Protein AF-A0A2E9TSE5-F1 (afdb_monomer_lite)

Sequence (180 aa):
MLDAFRNTGGSKVDACLMEAKARVQLGDKSSAMAAFRQALAEDQTCVDACYGLLNTDARSVDGADAAFLENTWHSLGALRDKVLAGFALAHWHEVRANFNEQLHWLDLTNEARRALRPFDRGTLNGWHDLTRRFCTFEWYSRLVLPDALPESVAPILICGMPRSGTTLIEQTLAACESVT

Structure (mmCIF, N/CA/C/O backbone):
data_AF-A0A2E9TSE5-F1
#
_entry.id   AF-A0A2E9TSE5-F1
#
loop_
_atom_site.group_PDB
_atom_site.id
_atom_site.type_symbol
_atom_site.label_atom_id
_atom_site.label_alt_id
_atom_site.label_comp_id
_atom_site.label_asym_id
_atom_site.label_entity_id
_atom_site.label_seq_id
_atom_site.pdbx_PDB_ins_code
_atom_site.Cartn_x
_atom_site.Cartn_y
_atom_site.Cartn_z
_atom_site.occupancy
_atom_site.B_iso_or_equiv
_atom_site.auth_seq_id
_atom_site.auth_comp_id
_atom_site.auth_asym_id
_atom_site.auth_atom_id
_atom_site.pdbx_PDB_model_num
ATOM 1 N N . MET A 1 1 ? 12.494 5.256 24.190 1.00 57.75 1 MET A N 1
ATOM 2 C CA . MET A 1 1 ? 12.736 5.739 22.809 1.00 57.75 1 MET A CA 1
ATOM 3 C C . MET A 1 1 ? 11.682 6.767 22.400 1.00 57.75 1 MET A C 1
ATOM 5 O O . MET A 1 1 ? 12.074 7.869 22.049 1.00 57.75 1 MET A O 1
ATOM 9 N N . LEU A 1 2 ? 10.380 6.475 22.558 1.00 56.12 2 LEU A N 1
ATOM 10 C CA . LEU A 1 2 ? 9.290 7.452 22.372 1.00 56.12 2 LEU A CA 1
ATOM 11 C C . LEU A 1 2 ? 9.498 8.761 23.156 1.00 56.12 2 LEU A C 1
ATOM 13 O O . LEU A 1 2 ? 9.386 9.836 22.579 1.00 56.12 2 LEU A O 1
ATOM 17 N N . ASP A 1 3 ? 9.881 8.691 24.435 1.00 59.91 3 ASP A N 1
ATOM 18 C CA . ASP A 1 3 ? 10.109 9.902 25.245 1.00 59.91 3 ASP A CA 1
ATOM 19 C C . ASP A 1 3 ? 11.305 10.739 24.774 1.00 59.91 3 ASP A C 1
ATOM 21 O O . ASP A 1 3 ? 11.273 11.963 24.848 1.00 59.91 3 ASP A O 1
ATOM 25 N N . ALA A 1 4 ? 12.332 10.103 24.202 1.00 64.50 4 ALA A N 1
ATOM 26 C CA . ALA A 1 4 ? 13.471 10.812 23.623 1.00 64.50 4 ALA A CA 1
ATOM 27 C C . ALA A 1 4 ? 13.093 11.533 22.315 1.00 64.50 4 ALA A C 1
ATOM 29 O O . ALA A 1 4 ? 13.533 12.655 22.097 1.00 64.50 4 ALA A O 1
ATOM 30 N N . PHE A 1 5 ? 12.237 10.926 21.484 1.00 66.19 5 PHE A N 1
ATOM 31 C CA . PHE A 1 5 ? 11.728 11.530 20.244 1.00 66.19 5 PHE A CA 1
ATOM 32 C C . PHE A 1 5 ? 10.754 12.694 20.511 1.00 66.19 5 PHE A C 1
ATOM 34 O O . PHE A 1 5 ? 10.754 13.702 19.803 1.00 66.19 5 PHE A O 1
ATOM 41 N N . ARG A 1 6 ? 9.961 12.597 21.587 1.00 57.78 6 ARG A N 1
ATOM 42 C CA . ARG A 1 6 ? 9.100 13.690 22.076 1.00 57.78 6 ARG A CA 1
ATOM 43 C C . ARG A 1 6 ? 9.920 14.913 22.481 1.00 57.78 6 ARG A C 1
ATOM 45 O O . ARG A 1 6 ? 9.588 16.033 22.104 1.00 57.78 6 ARG A O 1
ATOM 52 N N . ASN A 1 7 ? 11.032 14.693 23.181 1.00 60.34 7 ASN A N 1
ATOM 53 C CA . ASN A 1 7 ? 11.910 15.767 23.647 1.00 60.34 7 ASN A CA 1
ATOM 54 C C . ASN A 1 7 ? 12.649 16.500 22.510 1.00 60.34 7 ASN A C 1
ATOM 56 O O . ASN A 1 7 ? 13.182 17.581 22.741 1.00 60.34 7 ASN A O 1
ATOM 60 N N . THR A 1 8 ? 12.654 15.956 21.287 1.00 71.62 8 THR A N 1
ATOM 61 C CA . THR A 1 8 ? 13.208 16.613 20.090 1.00 71.62 8 THR A CA 1
ATOM 62 C C . THR A 1 8 ? 12.164 17.363 19.250 1.00 71.62 8 THR A C 1
ATOM 64 O O . THR A 1 8 ? 12.500 17.853 18.177 1.00 71.62 8 THR A O 1
ATOM 67 N N . GLY A 1 9 ? 10.907 17.466 19.707 1.00 66.25 9 GLY A N 1
ATOM 68 C CA . GLY A 1 9 ? 9.836 18.188 19.001 1.00 66.25 9 GLY A CA 1
ATOM 69 C C . GLY A 1 9 ? 9.097 17.375 17.931 1.00 66.25 9 GLY A C 1
ATOM 70 O O . GLY A 1 9 ? 8.372 17.951 17.125 1.00 66.25 9 GLY A O 1
ATOM 71 N N . GLY A 1 10 ? 9.267 16.049 17.904 1.00 74.00 10 GLY A N 1
ATOM 72 C CA . GLY A 1 10 ? 8.518 15.176 17.000 1.00 74.00 10 GLY A CA 1
ATOM 73 C C . GLY A 1 10 ? 7.060 14.998 17.439 1.00 74.00 10 GLY A C 1
ATOM 74 O O . GLY A 1 10 ? 6.778 14.894 18.636 1.00 74.00 10 GLY A O 1
ATOM 75 N N . SER A 1 11 ? 6.130 14.932 16.479 1.00 87.44 11 SER A N 1
ATOM 76 C CA . SER A 1 11 ? 4.714 14.662 16.762 1.00 87.44 11 SER A CA 1
ATOM 77 C C . SER A 1 11 ? 4.537 13.286 17.410 1.00 87.44 11 SER A C 1
ATOM 79 O O . SER A 1 11 ? 5.189 12.308 17.033 1.00 87.44 11 SER A O 1
ATOM 81 N N . LYS A 1 12 ? 3.616 13.191 18.376 1.00 86.62 12 LYS A N 1
ATOM 82 C CA . LYS A 1 12 ? 3.285 11.922 19.038 1.00 86.62 12 LYS A CA 1
ATOM 83 C C . LYS A 1 12 ? 2.687 10.912 18.053 1.00 86.62 12 LYS A C 1
ATOM 85 O O . LYS A 1 12 ? 3.009 9.732 18.145 1.00 86.62 12 LYS A O 1
ATOM 90 N N . VAL A 1 13 ? 1.914 11.391 17.075 1.00 92.88 13 VAL A N 1
ATOM 91 C CA . VAL A 1 13 ? 1.374 10.579 15.973 1.00 92.88 13 VAL A CA 1
ATOM 92 C C . VAL A 1 13 ? 2.513 9.994 15.138 1.00 92.88 13 VAL A C 1
ATOM 94 O O . VAL A 1 13 ? 2.569 8.782 14.946 1.00 92.88 13 VAL A O 1
ATOM 97 N N . ASP A 1 14 ? 3.471 10.824 14.712 1.00 91.75 14 ASP A N 1
ATOM 98 C CA . ASP A 1 14 ? 4.603 10.381 13.885 1.00 91.75 14 ASP A CA 1
ATOM 99 C C . ASP A 1 14 ? 5.456 9.331 14.598 1.00 91.75 14 ASP A C 1
ATOM 101 O O . ASP A 1 14 ? 5.863 8.339 13.992 1.00 91.75 14 ASP A O 1
ATOM 105 N N . ALA A 1 15 ? 5.683 9.513 15.900 1.00 90.81 15 ALA A N 1
ATOM 106 C CA . ALA A 1 15 ? 6.419 8.559 16.718 1.00 90.81 15 ALA A CA 1
ATOM 107 C C . ALA A 1 15 ? 5.721 7.186 16.751 1.00 90.81 15 ALA A C 1
ATOM 109 O O . ALA A 1 15 ? 6.361 6.159 16.511 1.00 90.81 15 ALA A O 1
ATOM 110 N N . CYS A 1 16 ? 4.402 7.173 16.980 1.00 94.25 16 CYS A N 1
ATOM 111 C CA . CYS A 1 16 ? 3.591 5.956 16.955 1.00 94.25 16 CYS A CA 1
ATOM 112 C C . CYS A 1 16 ? 3.590 5.298 15.566 1.00 94.25 16 CYS A C 1
ATOM 114 O O . CYS A 1 16 ? 3.727 4.080 15.465 1.00 94.25 16 CYS A O 1
ATOM 116 N N . LEU A 1 17 ? 3.502 6.081 14.485 1.00 95.38 17 LEU A N 1
ATOM 117 C CA . LEU A 1 17 ? 3.553 5.563 13.116 1.00 95.38 17 LEU A CA 1
ATOM 118 C C . LEU A 1 17 ? 4.910 4.938 12.776 1.00 95.38 17 LEU A C 1
ATOM 120 O O . LEU A 1 17 ? 4.953 3.889 12.131 1.00 95.38 17 LEU A O 1
ATOM 124 N N . MET A 1 18 ? 6.017 5.566 13.181 1.00 93.88 18 MET A N 1
ATOM 125 C CA . MET A 1 18 ? 7.359 5.019 12.969 1.00 93.88 18 MET A CA 1
ATOM 126 C C . MET A 1 18 ? 7.551 3.711 13.733 1.00 93.88 18 MET A C 1
ATOM 128 O O . MET A 1 18 ? 8.037 2.737 13.156 1.00 93.88 18 MET A O 1
ATOM 132 N N . GLU A 1 19 ? 7.127 3.663 14.999 1.00 94.31 19 GLU A N 1
ATOM 133 C CA . GLU A 1 19 ? 7.168 2.436 15.792 1.00 94.31 19 GLU A CA 1
ATOM 134 C C . GLU A 1 19 ? 6.325 1.331 15.152 1.00 94.31 19 GLU A C 1
ATOM 136 O O . GLU A 1 19 ? 6.824 0.226 14.940 1.00 94.31 19 GLU A O 1
ATOM 141 N N . ALA A 1 20 ? 5.081 1.634 14.774 1.00 96.25 20 ALA A N 1
ATOM 142 C CA . ALA A 1 20 ? 4.191 0.670 14.144 1.00 96.25 20 ALA A CA 1
ATOM 143 C C . ALA A 1 20 ? 4.804 0.093 12.860 1.00 96.25 20 ALA A C 1
ATOM 145 O O . ALA A 1 20 ? 4.886 -1.125 12.697 1.00 96.25 20 ALA A O 1
ATOM 146 N N . LYS A 1 21 ? 5.325 0.958 11.978 1.00 95.75 21 LYS A N 1
ATOM 147 C CA . LYS A 1 21 ? 5.996 0.552 10.733 1.00 95.75 21 LYS A CA 1
ATOM 148 C C . LYS A 1 21 ? 7.227 -0.317 11.013 1.00 95.75 21 LYS A C 1
ATOM 150 O O . LYS A 1 21 ? 7.414 -1.321 10.330 1.00 95.75 21 LYS A O 1
ATOM 155 N N . ALA A 1 22 ? 8.030 0.007 12.027 1.00 95.19 22 ALA A N 1
ATOM 156 C CA . ALA A 1 22 ? 9.173 -0.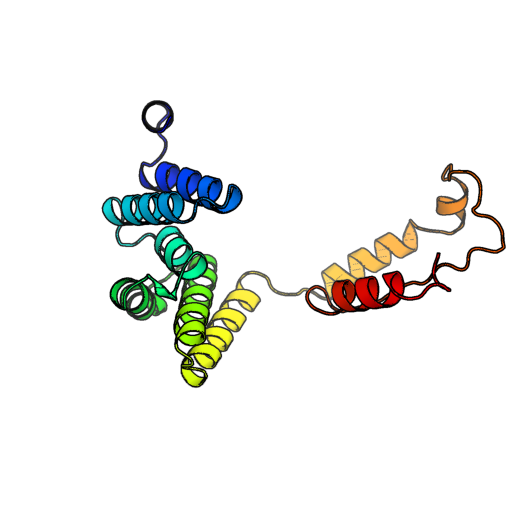817 12.423 1.00 95.19 22 ALA A CA 1
ATOM 157 C C . ALA A 1 22 ? 8.740 -2.203 12.935 1.00 95.19 22 ALA A C 1
ATOM 159 O O . ALA A 1 22 ? 9.332 -3.213 12.558 1.00 95.19 22 ALA A O 1
ATOM 160 N N . ARG A 1 23 ? 7.671 -2.277 13.738 1.00 95.94 23 ARG A N 1
ATOM 161 C CA . ARG A 1 23 ? 7.116 -3.545 14.241 1.00 95.94 23 ARG A CA 1
ATOM 162 C C . ARG A 1 23 ? 6.578 -4.436 13.123 1.00 95.94 23 ARG A C 1
ATOM 164 O O . ARG A 1 23 ? 6.832 -5.638 13.156 1.00 95.94 23 ARG A O 1
ATOM 171 N N . VAL A 1 24 ? 5.934 -3.856 12.104 1.00 95.75 24 VAL A N 1
ATOM 172 C CA . VAL A 1 24 ? 5.523 -4.592 10.893 1.00 95.75 24 VAL A CA 1
ATOM 173 C C . VAL A 1 24 ? 6.730 -5.239 10.212 1.00 95.75 24 VAL A C 1
ATOM 175 O O . VAL A 1 24 ? 6.673 -6.420 9.883 1.00 95.75 24 VAL A O 1
ATOM 178 N N . GLN A 1 25 ? 7.836 -4.505 10.048 1.00 94.88 25 GLN A N 1
ATOM 179 C CA . GLN A 1 25 ? 9.053 -5.043 9.421 1.00 94.88 25 GLN A CA 1
ATOM 180 C C . GLN A 1 25 ? 9.699 -6.170 10.236 1.00 94.88 25 GLN A C 1
ATOM 182 O O . GLN A 1 25 ? 10.301 -7.075 9.668 1.00 94.88 25 GLN A O 1
ATOM 187 N N . LEU A 1 26 ? 9.546 -6.144 11.561 1.00 95.44 26 LEU A N 1
ATOM 188 C CA . LEU A 1 26 ? 10.016 -7.202 12.459 1.00 95.44 26 LEU A CA 1
ATOM 189 C C . LEU A 1 26 ? 9.061 -8.409 12.536 1.00 95.44 26 LEU A C 1
ATOM 191 O O . LEU A 1 26 ? 9.371 -9.380 13.220 1.00 95.44 26 LEU A O 1
ATOM 195 N N . GLY A 1 27 ? 7.900 -8.359 11.874 1.00 94.06 27 GLY A N 1
ATOM 196 C CA . GLY A 1 27 ? 6.876 -9.407 11.934 1.00 94.06 27 GLY A CA 1
ATOM 197 C C . GLY A 1 27 ? 6.036 -9.415 13.220 1.00 94.06 27 GLY A C 1
ATOM 198 O O . GLY A 1 27 ? 5.175 -10.279 13.383 1.00 94.06 27 GLY A O 1
ATOM 199 N N .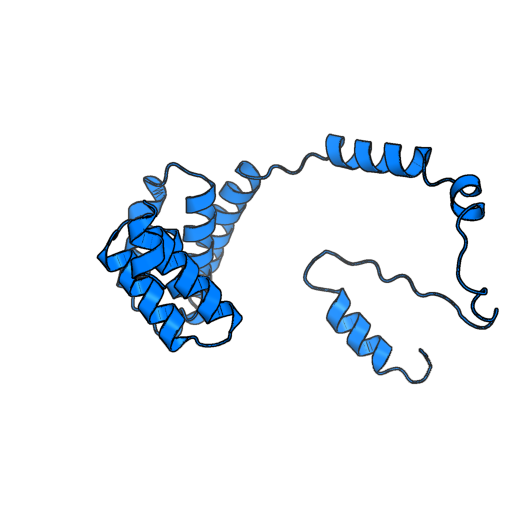 ASP A 1 28 ? 6.230 -8.446 14.118 1.00 95.06 28 ASP A N 1
ATOM 200 C CA . ASP A 1 28 ? 5.483 -8.306 15.374 1.00 95.06 28 ASP A CA 1
ATOM 201 C C . ASP A 1 28 ? 4.163 -7.559 15.132 1.00 95.06 28 ASP A C 1
ATOM 203 O O . ASP A 1 28 ? 4.018 -6.360 15.396 1.00 95.06 28 ASP A O 1
ATOM 207 N N . LYS A 1 29 ? 3.186 -8.290 14.583 1.00 94.88 29 LYS A N 1
ATOM 208 C CA . LYS A 1 29 ? 1.871 -7.741 14.222 1.00 94.88 29 LYS A CA 1
ATOM 209 C C . LYS A 1 29 ? 1.127 -7.163 15.423 1.00 94.88 29 LYS A C 1
ATOM 211 O O . LYS A 1 29 ? 0.555 -6.085 15.313 1.00 94.88 29 LYS A O 1
ATOM 216 N N . SER A 1 30 ? 1.147 -7.842 16.569 1.00 95.31 30 SER A N 1
ATOM 217 C CA . SER A 1 30 ? 0.457 -7.395 17.785 1.00 95.31 30 SER A CA 1
ATOM 218 C C . SER A 1 30 ? 0.911 -6.007 18.231 1.00 95.31 30 SER A C 1
ATOM 220 O O . SER A 1 30 ? 0.078 -5.122 18.438 1.00 95.31 30 SER A O 1
ATOM 222 N N . SER A 1 31 ? 2.226 -5.791 18.325 1.00 94.50 31 SER A N 1
ATOM 223 C CA . SER A 1 31 ? 2.767 -4.495 18.738 1.00 94.50 31 SER A CA 1
ATOM 224 C C . SER A 1 31 ? 2.554 -3.426 17.667 1.00 94.50 31 SER A C 1
ATOM 226 O O . SER A 1 31 ? 2.290 -2.273 18.004 1.00 94.50 31 SER A O 1
ATOM 228 N N . ALA A 1 32 ? 2.613 -3.795 16.382 1.00 96.44 32 ALA A N 1
ATOM 229 C CA . ALA A 1 32 ? 2.298 -2.876 15.290 1.00 96.44 32 ALA A CA 1
ATOM 230 C C . ALA A 1 32 ? 0.857 -2.354 15.382 1.00 96.44 32 ALA A C 1
ATOM 232 O O . ALA A 1 32 ? 0.633 -1.144 15.344 1.00 96.44 32 ALA A O 1
ATOM 233 N N . MET A 1 33 ? -0.111 -3.256 15.566 1.00 95.50 33 MET A N 1
ATOM 234 C CA . MET A 1 33 ? -1.526 -2.906 15.716 1.00 95.50 33 MET A CA 1
ATOM 235 C C . MET A 1 33 ? -1.754 -1.992 16.924 1.00 95.50 33 MET A C 1
ATOM 237 O O . MET A 1 33 ? -2.461 -0.990 16.812 1.00 95.50 33 MET A O 1
ATOM 241 N N . ALA A 1 34 ? -1.114 -2.284 18.062 1.00 95.69 34 ALA A N 1
ATOM 242 C CA . ALA A 1 34 ? -1.197 -1.440 19.253 1.00 95.69 34 ALA A CA 1
ATOM 243 C C . ALA A 1 34 ? -0.651 -0.022 19.002 1.00 95.69 34 ALA A C 1
ATOM 245 O O . ALA A 1 34 ? -1.286 0.958 19.388 1.00 95.69 34 ALA A O 1
ATOM 246 N N . ALA A 1 35 ? 0.485 0.102 18.312 1.00 95.69 35 ALA A N 1
ATOM 247 C CA . ALA A 1 35 ? 1.078 1.396 17.983 1.00 95.69 35 ALA A CA 1
ATOM 248 C C . ALA A 1 35 ? 0.227 2.199 16.977 1.00 95.69 35 ALA A C 1
ATOM 250 O O . ALA A 1 35 ? 0.060 3.407 17.148 1.00 95.69 35 ALA A O 1
ATOM 251 N N . PHE A 1 36 ? -0.394 1.553 15.982 1.00 96.25 36 PHE A N 1
ATOM 252 C CA . PHE A 1 36 ? -1.352 2.233 15.098 1.00 96.25 36 PHE A CA 1
ATOM 253 C C . PHE A 1 36 ? -2.601 2.714 15.848 1.00 96.25 36 PHE A C 1
ATOM 255 O O . PHE A 1 36 ? -3.049 3.838 15.634 1.00 96.25 36 PHE A O 1
ATOM 262 N N . ARG A 1 37 ? -3.138 1.911 16.778 1.00 95.25 37 ARG A N 1
ATOM 263 C CA . ARG A 1 37 ? -4.250 2.340 17.645 1.00 95.25 37 ARG A CA 1
ATOM 264 C C . ARG A 1 37 ? -3.866 3.530 18.522 1.00 95.25 37 ARG A C 1
ATOM 266 O O . ARG A 1 37 ? -4.685 4.422 18.706 1.00 95.25 37 ARG A O 1
ATOM 273 N N . GLN A 1 38 ? -2.631 3.578 19.024 1.00 95.12 38 GLN A N 1
ATOM 274 C CA . GLN A 1 38 ? -2.131 4.749 19.750 1.00 95.12 38 GLN A CA 1
ATOM 275 C C . GLN A 1 38 ? -2.065 5.988 18.856 1.00 95.12 38 GLN A C 1
ATOM 277 O O . GLN A 1 38 ? -2.485 7.051 19.293 1.00 95.12 38 GLN A O 1
ATOM 282 N N . ALA A 1 39 ? -1.616 5.861 17.603 1.00 95.25 39 ALA A N 1
ATOM 283 C CA . ALA A 1 39 ? -1.634 6.983 16.663 1.00 95.25 39 ALA A CA 1
ATOM 284 C C . ALA A 1 39 ? -3.061 7.533 16.460 1.00 95.25 39 ALA A C 1
ATOM 286 O O . ALA A 1 39 ? -3.247 8.745 16.512 1.00 95.25 39 ALA A O 1
ATOM 287 N N . LEU A 1 40 ? -4.068 6.659 16.333 1.00 93.19 40 LEU A N 1
ATOM 288 C CA . LEU A 1 40 ? -5.477 7.067 16.220 1.00 93.19 40 LEU A CA 1
ATOM 289 C C . LEU A 1 40 ? -6.068 7.648 17.510 1.00 93.19 40 LEU A C 1
ATOM 291 O O . LEU A 1 40 ? -6.995 8.451 17.451 1.00 93.19 40 LEU A O 1
ATOM 295 N N . ALA A 1 41 ? -5.549 7.260 18.676 1.00 93.81 41 ALA A N 1
ATOM 296 C CA . ALA A 1 41 ? -5.943 7.868 19.944 1.00 93.81 41 ALA A CA 1
ATOM 297 C C . ALA A 1 41 ? -5.453 9.322 20.061 1.00 93.81 41 ALA A C 1
ATOM 299 O O . ALA A 1 41 ? -6.116 10.135 20.701 1.00 93.81 41 ALA A O 1
ATOM 300 N N . GLU A 1 42 ? -4.317 9.649 19.438 1.00 94.12 42 GLU A N 1
ATOM 301 C CA . GLU A 1 42 ? -3.791 11.017 19.382 1.00 94.12 42 GLU A CA 1
ATOM 302 C C . GLU A 1 42 ? -4.423 11.849 18.266 1.00 94.12 42 GLU A C 1
ATOM 304 O O . GLU A 1 42 ? -4.694 13.032 18.460 1.00 94.12 42 GLU A O 1
ATOM 309 N N . ASP A 1 43 ? -4.655 11.236 17.107 1.00 92.62 43 ASP A N 1
ATOM 310 C CA . ASP A 1 43 ? -5.305 11.858 15.961 1.00 92.62 43 ASP A CA 1
ATOM 311 C C . ASP A 1 43 ? -6.222 10.851 15.265 1.00 92.62 43 ASP A C 1
ATOM 313 O O . ASP A 1 43 ? -5.790 10.015 14.467 1.00 92.62 43 ASP A O 1
ATOM 317 N N . GLN A 1 44 ? -7.519 10.976 15.540 1.00 90.19 44 GLN A N 1
ATOM 318 C CA . GLN A 1 44 ? -8.558 10.129 14.952 1.00 90.19 44 GLN A CA 1
ATOM 319 C C . GLN A 1 44 ? -8.680 10.301 13.435 1.00 90.19 44 GLN A C 1
ATOM 321 O O . GLN A 1 44 ? -9.312 9.477 12.783 1.00 90.19 44 GLN A O 1
ATOM 326 N N . THR A 1 45 ? -8.088 11.356 12.867 1.00 90.38 45 THR A N 1
ATOM 327 C CA . THR A 1 45 ? -8.109 11.624 11.427 1.00 90.38 45 THR A CA 1
ATOM 328 C C . THR A 1 45 ? -6.892 11.072 10.681 1.00 90.38 45 THR A C 1
ATOM 330 O O . THR A 1 45 ? -6.781 11.231 9.463 1.00 90.38 45 THR A O 1
ATOM 333 N N . CYS A 1 46 ? -5.984 10.384 11.382 1.00 93.06 46 CYS A N 1
ATOM 334 C CA . CYS A 1 46 ? -4.730 9.898 10.819 1.00 93.06 46 CYS A CA 1
ATOM 335 C C . CYS A 1 46 ? -4.933 8.741 9.819 1.00 93.06 46 CYS A C 1
ATOM 337 O O . CYS A 1 46 ? -4.975 7.560 10.180 1.00 93.06 46 CYS A O 1
ATOM 339 N N . VAL A 1 47 ? -4.966 9.073 8.525 1.00 94.81 47 VAL A N 1
ATOM 340 C CA . VAL A 1 47 ? -5.134 8.102 7.427 1.00 94.81 47 VAL A CA 1
ATOM 341 C C . VAL A 1 47 ? -4.020 7.050 7.398 1.00 94.81 47 VAL A C 1
ATOM 343 O O . VAL A 1 47 ? -4.299 5.875 7.168 1.00 94.81 47 VAL A O 1
ATOM 346 N N . ASP A 1 48 ? -2.766 7.432 7.671 1.00 95.38 48 ASP A N 1
ATOM 347 C CA . ASP A 1 48 ? -1.632 6.498 7.746 1.00 95.38 48 ASP A CA 1
ATOM 348 C C . ASP A 1 48 ? -1.854 5.401 8.802 1.00 95.38 48 ASP A C 1
ATOM 350 O O . ASP A 1 48 ? -1.465 4.251 8.581 1.00 95.38 48 ASP A O 1
ATOM 354 N N . ALA A 1 49 ? -2.478 5.740 9.935 1.00 95.56 49 ALA A N 1
ATOM 355 C CA . ALA A 1 49 ? -2.738 4.792 11.010 1.00 95.56 4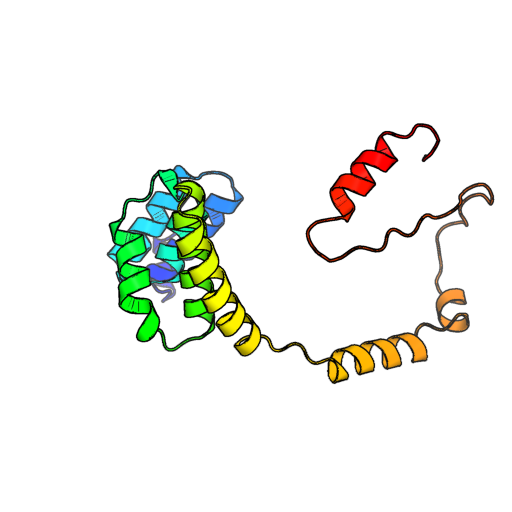9 ALA A CA 1
ATOM 356 C C . ALA A 1 49 ? -3.891 3.840 10.662 1.00 95.56 49 ALA A C 1
ATOM 358 O O . ALA A 1 49 ? -3.730 2.627 10.809 1.00 95.56 49 ALA A O 1
ATOM 359 N N . CYS A 1 50 ? -5.004 4.354 10.122 1.00 94.75 50 CYS A N 1
ATOM 360 C CA . CYS A 1 50 ? -6.101 3.517 9.616 1.00 94.75 50 CYS A CA 1
ATOM 361 C C . CYS A 1 50 ? -5.627 2.574 8.501 1.00 94.75 50 CYS A C 1
ATOM 363 O O . CYS A 1 50 ? -5.909 1.375 8.539 1.00 94.75 50 CYS A O 1
ATOM 365 N N . TYR A 1 51 ? -4.849 3.090 7.541 1.00 95.44 51 TYR A N 1
ATOM 366 C CA . TYR A 1 51 ? -4.215 2.275 6.504 1.00 95.44 51 TYR A CA 1
ATOM 367 C C . TYR A 1 51 ? -3.338 1.182 7.119 1.00 95.44 51 TYR A C 1
ATOM 369 O O . TYR A 1 51 ? -3.429 0.022 6.724 1.00 95.44 51 TYR A O 1
ATOM 377 N N . GLY A 1 52 ? -2.508 1.537 8.104 1.00 95.19 52 GLY A N 1
ATOM 378 C CA . GLY A 1 52 ? -1.634 0.604 8.804 1.00 95.19 52 GLY A CA 1
ATOM 379 C C . GLY A 1 52 ? -2.385 -0.553 9.462 1.00 95.19 52 GLY A C 1
ATOM 380 O O . GLY A 1 52 ? -1.982 -1.702 9.285 1.00 95.19 52 GLY A O 1
ATOM 381 N N . LEU A 1 53 ? -3.492 -0.271 10.157 1.00 95.12 53 LEU A N 1
ATOM 382 C CA . LEU A 1 53 ? -4.345 -1.295 10.775 1.00 95.12 53 LEU A CA 1
ATOM 383 C C . LEU A 1 53 ? -4.909 -2.261 9.734 1.00 95.12 53 LEU A C 1
ATOM 385 O O . LEU A 1 53 ? -4.706 -3.473 9.826 1.00 95.12 53 LEU A O 1
ATOM 389 N N . LEU A 1 54 ? -5.581 -1.712 8.722 1.00 93.62 54 LEU A N 1
ATOM 390 C CA . LEU A 1 54 ? -6.261 -2.497 7.699 1.00 93.62 54 LEU A CA 1
ATOM 391 C C . LEU A 1 54 ? -5.266 -3.309 6.866 1.00 93.62 54 LEU A C 1
ATOM 393 O O . LEU A 1 54 ? -5.479 -4.492 6.639 1.00 93.62 54 LEU A O 1
ATOM 397 N N . ASN A 1 55 ? -4.134 -2.726 6.476 1.00 92.69 55 ASN A N 1
ATOM 398 C CA . ASN A 1 55 ? -3.129 -3.418 5.670 1.00 92.69 55 ASN A CA 1
ATOM 399 C C . ASN A 1 55 ? -2.303 -4.448 6.469 1.00 92.69 55 ASN A C 1
ATOM 401 O O . ASN A 1 55 ? -1.680 -5.325 5.875 1.00 92.69 55 ASN A O 1
ATOM 405 N N . THR A 1 56 ? -2.252 -4.343 7.801 1.00 94.00 56 THR A N 1
ATOM 406 C CA . THR A 1 56 ? -1.528 -5.311 8.647 1.00 94.00 56 THR A CA 1
ATOM 407 C C . THR A 1 56 ? -2.397 -6.520 8.979 1.00 94.00 56 THR A C 1
ATOM 409 O O . THR A 1 56 ? -1.916 -7.658 8.921 1.00 94.00 56 THR A O 1
ATOM 412 N N . ASP A 1 57 ? -3.663 -6.281 9.336 1.00 92.50 57 ASP A N 1
ATOM 413 C CA . ASP A 1 57 ? -4.608 -7.336 9.691 1.00 92.50 57 ASP A CA 1
ATOM 414 C C . ASP A 1 57 ? -6.077 -6.897 9.538 1.00 92.50 57 ASP A C 1
ATOM 416 O O . ASP A 1 57 ? -6.817 -6.745 10.510 1.00 92.50 57 ASP A O 1
ATOM 420 N N . ALA A 1 58 ? -6.543 -6.740 8.296 1.00 90.50 58 ALA A N 1
ATOM 421 C CA . ALA A 1 58 ? -7.931 -6.364 7.999 1.00 90.50 58 ALA A CA 1
ATOM 422 C C . ALA A 1 58 ? -9.003 -7.298 8.601 1.00 90.50 58 ALA A C 1
ATOM 424 O O . ALA A 1 58 ? -10.177 -6.914 8.661 1.00 90.50 58 ALA A O 1
ATOM 425 N N . ARG A 1 59 ? -8.644 -8.526 9.011 1.00 90.69 59 ARG A N 1
ATOM 426 C CA . ARG A 1 59 ? -9.582 -9.486 9.616 1.00 90.69 59 ARG A CA 1
ATOM 427 C C . ARG A 1 59 ? -9.848 -9.193 11.089 1.00 90.69 59 ARG A C 1
ATOM 429 O O . ARG A 1 59 ? -10.964 -9.436 11.537 1.00 90.69 59 ARG A O 1
ATOM 436 N N . SER A 1 60 ? -8.854 -8.698 11.828 1.00 86.94 60 SER A N 1
ATOM 437 C CA . SER A 1 60 ? -9.014 -8.349 13.248 1.00 86.94 60 SER A CA 1
ATOM 438 C C . SER A 1 60 ? -9.525 -6.926 13.474 1.00 86.94 60 SER A C 1
ATOM 440 O O . SER A 1 60 ? -9.938 -6.593 14.584 1.00 86.94 60 SER A O 1
ATOM 442 N N . VAL A 1 61 ? -9.530 -6.095 12.430 1.00 86.81 61 VAL A N 1
ATOM 443 C CA . VAL A 1 61 ? -10.091 -4.742 12.467 1.00 86.81 61 VAL A CA 1
ATOM 444 C C . VAL A 1 61 ? -11.610 -4.786 12.299 1.00 86.81 61 VAL A C 1
ATOM 446 O O . VAL A 1 61 ? -12.141 -5.495 11.436 1.00 86.81 61 VAL A O 1
ATOM 449 N N . ASP A 1 62 ? -12.308 -4.019 13.135 1.00 82.25 62 ASP A N 1
ATOM 450 C CA . ASP A 1 62 ? -13.759 -3.866 13.084 1.00 82.25 62 ASP A CA 1
ATOM 451 C C . ASP A 1 62 ? -14.217 -3.015 11.878 1.00 82.25 62 ASP A C 1
ATOM 453 O O . ASP A 1 62 ? -13.445 -2.673 10.980 1.00 82.25 62 ASP A O 1
ATOM 457 N N . GLY A 1 63 ? -15.519 -2.734 11.801 1.00 86.75 63 GLY A N 1
ATOM 458 C CA . GLY A 1 63 ? -16.075 -1.888 10.744 1.00 86.75 63 GLY A CA 1
ATOM 459 C C . GLY A 1 63 ? -15.899 -0.386 10.980 1.00 86.75 63 GLY A C 1
ATOM 460 O O . GLY A 1 63 ? -16.174 0.382 10.065 1.00 86.75 63 GLY A O 1
ATOM 461 N N . ALA A 1 64 ? -15.468 0.056 12.167 1.00 87.88 64 ALA A N 1
ATOM 462 C CA . ALA A 1 64 ? -15.435 1.476 12.511 1.00 87.88 64 ALA A CA 1
ATOM 463 C C . ALA A 1 64 ? -14.306 2.210 11.774 1.00 87.88 64 ALA A C 1
ATOM 465 O O . ALA A 1 64 ? -14.539 3.285 11.225 1.00 87.88 64 ALA A O 1
ATOM 466 N N . ASP A 1 65 ? -13.114 1.609 11.691 1.00 87.25 65 ASP A N 1
ATOM 467 C CA . ASP A 1 65 ? -11.984 2.205 10.960 1.00 87.25 65 ASP A CA 1
ATOM 468 C C . ASP A 1 65 ? -12.240 2.254 9.446 1.00 87.25 65 ASP A C 1
ATOM 470 O O . ASP A 1 65 ? -11.878 3.225 8.781 1.00 87.25 65 ASP A O 1
ATOM 474 N N . ALA A 1 66 ? -12.895 1.225 8.897 1.00 91.06 66 ALA A N 1
ATOM 475 C CA . ALA A 1 66 ? -13.316 1.217 7.499 1.00 91.06 66 ALA A CA 1
ATOM 476 C C . ALA A 1 66 ? -14.369 2.308 7.246 1.00 91.06 66 ALA A C 1
ATOM 478 O O . ALA A 1 66 ? -14.166 3.162 6.388 1.00 91.06 66 ALA A O 1
ATOM 479 N N . ALA A 1 67 ? -15.425 2.369 8.064 1.00 91.94 67 ALA A N 1
ATOM 480 C CA . ALA A 1 67 ? -16.457 3.398 7.953 1.00 91.94 67 ALA A CA 1
ATOM 481 C C . ALA A 1 67 ? -15.887 4.821 8.079 1.00 91.94 67 ALA A C 1
ATOM 483 O O . ALA A 1 67 ? -16.342 5.736 7.394 1.00 91.94 67 ALA A O 1
ATOM 484 N N . PHE A 1 68 ? -14.871 5.031 8.921 1.00 90.62 68 PHE A N 1
ATOM 485 C CA . PHE A 1 68 ? -14.162 6.307 8.995 1.00 90.62 68 PHE A CA 1
ATOM 486 C C . PHE A 1 68 ? -13.530 6.691 7.645 1.00 90.62 68 PHE A C 1
ATOM 488 O O . PHE A 1 68 ? -13.730 7.814 7.174 1.00 90.62 68 PHE A O 1
ATOM 495 N N . LEU A 1 69 ? -12.809 5.772 6.994 1.00 92.56 69 LEU A N 1
ATOM 496 C CA . LEU A 1 69 ? -12.192 6.030 5.688 1.00 92.56 69 LEU A CA 1
ATOM 497 C C . LEU A 1 69 ? -13.236 6.265 4.588 1.00 92.56 69 LEU A C 1
ATOM 499 O O . LEU A 1 69 ? -13.051 7.155 3.759 1.00 92.56 69 LEU A O 1
ATOM 503 N N . GLU A 1 70 ? -14.345 5.522 4.599 1.00 94.69 70 GLU A N 1
ATOM 504 C CA . GLU A 1 70 ? -15.449 5.719 3.649 1.00 94.69 70 GLU A CA 1
ATOM 505 C C . GLU A 1 70 ? -16.076 7.109 3.805 1.00 94.69 70 GLU A C 1
ATOM 507 O O . GLU A 1 70 ? -16.206 7.856 2.835 1.00 94.69 70 GLU A O 1
ATOM 512 N N . ASN A 1 71 ? -16.400 7.497 5.042 1.00 93.88 71 ASN A N 1
ATOM 513 C CA . ASN A 1 71 ? -17.039 8.778 5.343 1.00 93.88 71 ASN A CA 1
ATOM 514 C C . ASN A 1 71 ? -16.126 9.974 5.049 1.00 93.88 71 ASN A C 1
ATOM 516 O O . ASN A 1 71 ? -16.595 11.038 4.643 1.00 93.88 71 ASN A O 1
ATOM 520 N N . THR A 1 72 ? -14.818 9.81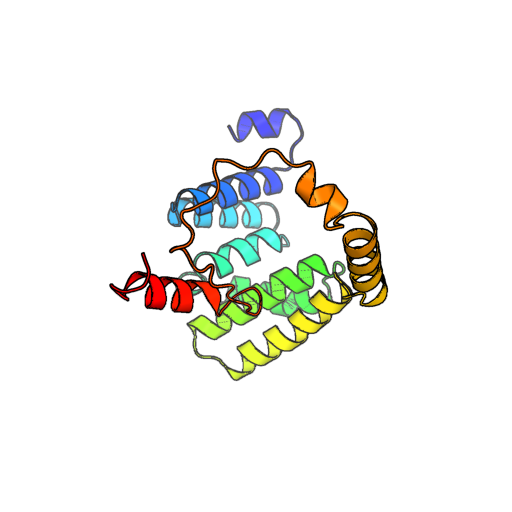7 5.252 1.00 92.12 72 THR A N 1
ATOM 521 C CA . THR A 1 72 ? -13.850 10.896 5.022 1.00 92.12 72 THR A CA 1
ATOM 522 C C . THR A 1 72 ? -13.351 10.965 3.584 1.00 92.12 72 THR A C 1
ATOM 524 O O . THR A 1 72 ? -12.826 12.010 3.197 1.00 92.12 72 THR A O 1
ATOM 527 N N . TRP A 1 73 ? -13.576 9.938 2.757 1.00 94.56 73 TRP A N 1
ATOM 528 C CA . TRP A 1 73 ? -13.064 9.823 1.386 1.00 94.56 73 TRP A CA 1
ATOM 529 C C . TRP A 1 73 ? -13.187 11.106 0.550 1.00 94.56 73 TRP A C 1
ATOM 531 O O . TRP A 1 73 ? -12.213 11.580 -0.044 1.00 94.56 73 TRP A O 1
ATOM 541 N N . HIS A 1 74 ? -14.385 11.696 0.514 1.00 93.25 74 HIS A N 1
ATOM 542 C CA . HIS A 1 74 ? -14.658 12.897 -0.279 1.00 93.25 74 HIS A CA 1
ATOM 543 C C . HIS A 1 74 ? -14.010 14.162 0.296 1.00 93.25 74 HIS A C 1
ATOM 545 O O . HIS A 1 74 ? -13.737 15.097 -0.455 1.00 93.25 74 HIS A O 1
ATOM 551 N N . SER A 1 75 ? -13.734 14.177 1.602 1.00 92.88 75 SER A N 1
ATOM 552 C CA . SER A 1 75 ? -13.080 15.288 2.302 1.00 92.88 75 SER A CA 1
ATOM 553 C C . SER A 1 75 ? -11.550 15.232 2.252 1.00 92.88 75 SER A C 1
ATOM 555 O O . SER A 1 75 ? -10.896 16.236 2.533 1.00 92.88 75 SER A O 1
ATOM 557 N N . LEU A 1 76 ? -10.962 14.094 1.858 1.00 92.94 76 LEU A N 1
ATOM 558 C CA . LEU A 1 76 ? -9.512 13.959 1.722 1.00 92.94 76 LEU A CA 1
ATOM 559 C C . LEU A 1 76 ? -8.988 14.903 0.633 1.00 92.94 76 LEU A C 1
ATOM 561 O O . LEU A 1 76 ? -9.270 14.730 -0.555 1.00 92.94 76 LEU A O 1
ATOM 565 N N . GLY A 1 77 ? -8.195 15.897 1.034 1.00 89.81 77 GLY A N 1
ATOM 566 C CA . GLY A 1 77 ? -7.591 16.855 0.104 1.00 89.81 77 GLY A CA 1
ATOM 567 C C . GLY A 1 77 ? -6.392 16.281 -0.654 1.00 89.81 77 GLY A C 1
ATOM 568 O O . GLY A 1 77 ? -6.223 16.536 -1.847 1.00 89.81 77 GLY A O 1
ATOM 569 N N . ALA A 1 78 ? -5.559 15.480 0.015 1.00 94.75 78 ALA A N 1
ATOM 570 C CA . ALA A 1 78 ? -4.344 14.935 -0.576 1.00 94.75 78 ALA A CA 1
ATOM 571 C C . ALA A 1 78 ? -4.621 13.655 -1.381 1.00 94.75 78 ALA A C 1
ATOM 573 O O . ALA A 1 78 ? -5.176 12.679 -0.875 1.00 94.75 78 ALA A O 1
ATOM 574 N N . LEU A 1 79 ? -4.143 13.612 -2.631 1.00 95.38 79 LEU A N 1
ATOM 575 C CA . LEU A 1 79 ? -4.239 12.416 -3.479 1.00 95.38 79 LEU A CA 1
ATOM 576 C C . LEU A 1 79 ? -3.528 11.201 -2.869 1.00 95.38 79 LEU A C 1
ATOM 578 O O . LEU A 1 79 ? -3.995 10.078 -3.032 1.00 95.38 79 LEU A O 1
ATOM 582 N N . ARG A 1 80 ? -2.419 11.413 -2.149 1.00 96.31 80 ARG A N 1
ATOM 583 C CA . ARG A 1 80 ? -1.723 10.348 -1.409 1.00 96.31 80 ARG A CA 1
ATOM 584 C C . ARG A 1 80 ? -2.660 9.661 -0.421 1.00 96.31 80 ARG A C 1
ATOM 586 O O . ARG A 1 80 ? -2.694 8.436 -0.378 1.00 96.31 80 ARG A O 1
ATOM 593 N N . ASP A 1 81 ? -3.415 10.442 0.336 1.00 96.00 81 ASP A N 1
ATOM 594 C CA . ASP A 1 81 ? -4.266 9.916 1.397 1.00 96.00 81 ASP A CA 1
ATOM 595 C C . ASP A 1 81 ? -5.476 9.196 0.804 1.00 96.00 81 ASP A C 1
ATOM 597 O O . ASP A 1 81 ? -5.831 8.125 1.285 1.00 96.00 81 ASP A O 1
ATOM 601 N N . LYS A 1 82 ? -6.017 9.682 -0.324 1.00 96.81 82 LYS A N 1
ATOM 602 C CA . LYS A 1 82 ? -6.984 8.913 -1.128 1.00 96.81 82 LYS A CA 1
ATOM 603 C C . LYS A 1 82 ? -6.407 7.576 -1.586 1.00 96.81 82 LYS A C 1
ATOM 605 O O . LYS A 1 82 ? -7.069 6.552 -1.484 1.00 96.81 82 LYS A O 1
ATOM 610 N N . VAL A 1 83 ? -5.164 7.555 -2.066 1.00 97.31 83 VAL A N 1
ATOM 611 C CA . VAL A 1 83 ? -4.531 6.299 -2.495 1.00 97.31 83 VAL A CA 1
ATOM 612 C C . VAL A 1 83 ? -4.405 5.309 -1.333 1.00 97.31 83 VAL A C 1
ATOM 614 O O . VAL A 1 83 ? -4.703 4.130 -1.504 1.00 97.31 83 VAL A O 1
ATOM 617 N N . LEU A 1 84 ? -3.993 5.775 -0.152 1.00 96.56 84 LEU A N 1
ATOM 618 C CA . LEU A 1 84 ? -3.900 4.931 1.041 1.00 96.56 84 LEU A CA 1
ATOM 619 C C . LEU A 1 84 ? -5.279 4.437 1.492 1.00 96.56 84 LEU A C 1
ATOM 621 O O . LEU A 1 84 ? -5.480 3.231 1.613 1.00 96.56 84 LEU A O 1
ATOM 625 N N . ALA A 1 85 ? -6.233 5.348 1.690 1.00 96.19 85 ALA A N 1
ATOM 626 C CA . ALA A 1 85 ? -7.580 5.020 2.147 1.00 96.19 85 ALA A CA 1
ATOM 627 C C . ALA A 1 85 ? -8.261 4.002 1.225 1.00 96.19 85 ALA A C 1
ATOM 629 O O . ALA A 1 85 ? -8.784 2.992 1.687 1.00 96.19 85 ALA A O 1
ATOM 630 N N . GLY A 1 86 ? -8.194 4.225 -0.086 1.00 97.12 86 GLY A N 1
ATOM 631 C CA . GLY A 1 86 ? -8.881 3.378 -1.049 1.00 97.12 86 GLY A CA 1
ATOM 632 C C . GLY A 1 86 ? -8.263 1.980 -1.182 1.00 97.12 86 GLY A C 1
ATOM 633 O O . GLY A 1 86 ? -9.001 0.999 -1.252 1.00 97.12 86 GLY A O 1
ATOM 634 N N . PHE A 1 87 ? -6.930 1.837 -1.112 1.00 97.12 87 PHE A N 1
ATOM 635 C CA . PHE A 1 87 ? -6.318 0.501 -1.048 1.00 97.12 87 PHE A CA 1
ATOM 636 C C . PHE A 1 87 ? -6.629 -0.223 0.266 1.00 97.12 87 PHE A C 1
ATOM 638 O O . PHE A 1 87 ? -6.852 -1.433 0.246 1.00 97.12 87 PHE A O 1
ATOM 645 N N . ALA A 1 88 ? -6.678 0.495 1.392 1.00 96.31 88 ALA A N 1
ATOM 646 C CA . ALA A 1 88 ? -7.065 -0.092 2.671 1.00 96.31 88 ALA A CA 1
ATOM 647 C C . ALA A 1 88 ? -8.514 -0.603 2.654 1.00 96.31 88 ALA A C 1
ATOM 649 O O . ALA A 1 88 ? -8.768 -1.722 3.096 1.00 96.31 88 ALA A O 1
ATOM 650 N N . LEU A 1 89 ? -9.445 0.175 2.092 1.00 96.81 89 LEU A N 1
ATOM 651 C CA . LEU A 1 89 ? -10.846 -0.218 1.926 1.00 96.81 89 LEU A CA 1
ATOM 652 C C . LEU A 1 89 ? -10.994 -1.406 0.974 1.00 96.81 89 LEU A C 1
ATOM 654 O O . LEU A 1 89 ? -11.659 -2.384 1.312 1.00 96.81 89 LEU A O 1
ATOM 658 N N . ALA A 1 90 ? -10.305 -1.383 -0.169 1.00 97.44 90 ALA A N 1
ATOM 659 C CA . ALA A 1 90 ? -10.282 -2.517 -1.087 1.00 97.44 90 ALA A CA 1
ATOM 660 C C . ALA A 1 90 ? -9.821 -3.805 -0.385 1.00 97.44 90 ALA A C 1
ATOM 662 O O . ALA A 1 90 ? -10.479 -4.838 -0.503 1.00 97.44 90 ALA A O 1
ATOM 663 N N . HIS A 1 91 ? -8.737 -3.743 0.394 1.00 95.81 91 HIS A N 1
ATOM 664 C CA . HIS A 1 91 ? -8.247 -4.898 1.144 1.00 95.81 91 HIS A CA 1
ATOM 665 C C . HIS A 1 91 ? -9.214 -5.340 2.258 1.00 95.81 91 HIS A C 1
ATOM 667 O O . HIS A 1 91 ? -9.413 -6.533 2.486 1.00 95.81 91 HIS A O 1
ATOM 673 N N . TRP A 1 92 ? -9.877 -4.397 2.932 1.00 96.25 92 TRP A N 1
ATOM 674 C CA . TRP A 1 92 ? -10.885 -4.708 3.948 1.00 96.25 92 TRP A CA 1
ATOM 675 C C . TRP A 1 92 ? -12.091 -5.467 3.376 1.00 96.25 92 TRP A C 1
ATOM 677 O O . TRP A 1 92 ? -12.565 -6.424 4.002 1.00 96.25 92 TRP A O 1
ATOM 687 N N . HIS A 1 93 ? -12.547 -5.084 2.180 1.00 96.69 93 HIS A N 1
ATOM 688 C CA . HIS A 1 93 ? -13.595 -5.788 1.439 1.00 96.69 93 HIS A CA 1
ATOM 689 C C . HIS A 1 93 ? -13.117 -7.137 0.885 1.00 96.69 93 HIS A C 1
ATOM 691 O O . HIS A 1 93 ? -13.862 -8.117 0.949 1.00 96.69 93 HIS A O 1
ATOM 697 N N . GLU A 1 94 ? -11.870 -7.219 0.410 1.00 96.25 94 GLU A N 1
ATOM 698 C CA . GLU A 1 94 ? -11.246 -8.454 -0.083 1.00 96.25 94 GLU A CA 1
ATOM 699 C C . GLU A 1 94 ? -11.288 -9.567 0.969 1.00 96.25 94 GLU A C 1
ATOM 701 O O . GLU A 1 94 ? -11.788 -10.661 0.705 1.00 96.25 94 GLU A O 1
ATOM 706 N N . VAL A 1 95 ? -10.825 -9.288 2.196 1.00 96.00 95 VAL A N 1
ATOM 707 C CA . VAL A 1 95 ? -10.789 -10.304 3.265 1.00 96.00 95 VAL A CA 1
ATOM 708 C C . VAL A 1 95 ? -12.183 -10.747 3.729 1.00 96.00 95 VAL A C 1
ATOM 710 O O . VAL A 1 95 ? -12.296 -11.755 4.427 1.00 96.00 95 VAL A O 1
ATOM 713 N N . ARG A 1 96 ? -13.230 -10.010 3.336 1.00 95.06 96 ARG A N 1
ATOM 714 C CA . ARG A 1 96 ? -14.653 -10.289 3.593 1.00 95.06 96 ARG A CA 1
ATOM 715 C C . ARG A 1 96 ? -15.384 -10.871 2.380 1.00 95.06 96 ARG A C 1
ATOM 717 O O . ARG A 1 96 ? -16.578 -11.121 2.479 1.00 95.06 96 ARG A O 1
ATOM 724 N N . ALA A 1 97 ? -14.683 -11.112 1.270 1.00 97.06 97 ALA A N 1
ATOM 725 C CA . ALA A 1 97 ? -15.252 -11.584 0.005 1.00 97.06 97 ALA A CA 1
ATOM 726 C C . ALA A 1 97 ? -16.323 -10.650 -0.607 1.00 97.06 97 ALA A C 1
ATOM 728 O O . ALA A 1 97 ? -17.161 -11.084 -1.398 1.00 97.06 97 ALA A O 1
ATOM 729 N N . ASN A 1 98 ? -16.265 -9.352 -0.291 1.00 97.12 98 ASN A N 1
ATOM 730 C CA . ASN A 1 98 ? -17.136 -8.317 -0.852 1.00 97.12 98 ASN A CA 1
ATOM 731 C C . ASN A 1 98 ? -16.520 -7.772 -2.151 1.00 97.12 98 ASN A C 1
ATOM 733 O O . ASN A 1 98 ? -15.988 -6.663 -2.202 1.00 97.12 98 ASN A O 1
ATOM 737 N N . PHE A 1 99 ? -16.503 -8.603 -3.194 1.00 97.62 99 PHE A N 1
ATOM 738 C CA . PHE A 1 99 ? -15.717 -8.335 -4.405 1.00 97.62 99 PHE A CA 1
ATOM 739 C C . PHE A 1 99 ? -16.205 -7.127 -5.213 1.00 97.62 99 PHE A C 1
ATOM 741 O O . PHE A 1 99 ? -15.392 -6.441 -5.828 1.00 97.62 99 PHE A O 1
ATOM 748 N N . ASN A 1 100 ? -17.507 -6.833 -5.199 1.00 98.31 100 ASN A N 1
ATOM 749 C CA . ASN A 1 100 ? -18.047 -5.671 -5.908 1.00 98.31 100 ASN A CA 1
ATOM 750 C C . ASN A 1 100 ? -17.504 -4.369 -5.309 1.00 98.31 100 ASN A C 1
ATOM 752 O O . ASN A 1 100 ? -17.017 -3.497 -6.027 1.00 98.31 100 ASN A O 1
ATOM 756 N N . GLU A 1 101 ? -17.530 -4.268 -3.985 1.00 97.88 101 GLU A N 1
ATOM 757 C CA . GLU A 1 101 ? -17.021 -3.123 -3.244 1.00 97.88 101 GLU A CA 1
ATOM 758 C C . GLU A 1 101 ? -15.493 -3.046 -3.324 1.00 97.88 101 GLU A C 1
ATOM 760 O O . GLU A 1 101 ? -14.942 -1.963 -3.511 1.00 97.88 101 GLU A O 1
ATOM 765 N N . GLN A 1 102 ? -14.795 -4.187 -3.267 1.00 98.06 102 GLN A N 1
ATOM 766 C CA . GLN A 1 102 ? -13.350 -4.230 -3.500 1.00 98.06 102 GLN A CA 1
ATOM 767 C C . GLN A 1 102 ? -12.992 -3.604 -4.855 1.00 98.06 102 GLN A C 1
ATOM 769 O O . GLN A 1 102 ? -12.121 -2.737 -4.916 1.00 98.06 102 GLN A O 1
ATOM 774 N N . LEU A 1 103 ? -13.648 -4.036 -5.937 1.00 98.31 103 LEU A N 1
ATOM 775 C CA . LEU A 1 103 ? -13.385 -3.528 -7.285 1.00 98.31 103 LEU A CA 1
ATOM 776 C C . LEU A 1 103 ? -13.709 -2.037 -7.398 1.00 98.31 103 LEU A C 1
ATOM 778 O O . LEU A 1 103 ? -12.899 -1.282 -7.932 1.00 98.31 103 LEU A O 1
ATOM 782 N N . HIS A 1 104 ? -14.828 -1.601 -6.818 1.00 98.06 104 HIS A N 1
ATOM 783 C CA . HIS A 1 104 ? -15.192 -0.188 -6.756 1.00 98.06 104 HIS A CA 1
ATOM 784 C C . HIS A 1 104 ? -14.085 0.670 -6.120 1.00 98.06 104 HIS A C 1
ATOM 786 O O . HIS A 1 104 ? -13.641 1.660 -6.709 1.00 98.06 104 HIS A O 1
ATOM 792 N N . TRP A 1 105 ? -13.584 0.263 -4.950 1.00 98.00 105 TRP A N 1
ATOM 793 C CA . TRP A 1 105 ? -12.499 0.976 -4.277 1.00 98.00 105 TRP A CA 1
ATOM 794 C C . TRP A 1 105 ? -11.192 0.923 -5.065 1.00 98.00 105 TRP A C 1
ATOM 796 O O . TRP A 1 105 ? -10.491 1.934 -5.144 1.00 98.00 105 TRP A O 1
ATOM 806 N N . LEU A 1 106 ? -10.863 -0.207 -5.698 1.00 98.12 106 LEU A N 1
ATOM 807 C CA . LEU A 1 106 ? -9.680 -0.316 -6.557 1.00 98.12 106 LEU A CA 1
ATOM 808 C C . LEU A 1 106 ? -9.740 0.651 -7.743 1.00 98.12 106 LEU A C 1
ATOM 810 O O . LEU A 1 106 ? -8.726 1.280 -8.051 1.00 98.12 106 LEU A O 1
ATOM 814 N N . ASP A 1 107 ? -10.896 0.809 -8.383 1.00 98.12 107 ASP A N 1
ATOM 815 C CA . ASP A 1 107 ? -11.065 1.719 -9.517 1.00 98.12 107 ASP A CA 1
ATOM 816 C C . ASP A 1 107 ? -10.861 3.182 -9.109 1.00 98.12 107 ASP A C 1
ATOM 818 O O . ASP A 1 107 ? -10.023 3.876 -9.701 1.00 98.12 107 ASP A O 1
ATOM 822 N N . LEU A 1 108 ? -11.531 3.618 -8.037 1.00 96.75 108 LEU A N 1
ATOM 823 C CA . LEU A 1 108 ? -11.366 4.959 -7.465 1.00 96.75 108 LEU A CA 1
ATOM 824 C C . LEU A 1 108 ? -9.911 5.234 -7.061 1.00 96.75 108 LEU A C 1
ATOM 826 O O . LEU A 1 108 ? -9.339 6.289 -7.353 1.00 96.75 108 LEU A O 1
ATOM 830 N N . THR A 1 109 ? -9.277 4.256 -6.416 1.00 96.94 109 THR A N 1
ATOM 831 C CA . THR A 1 109 ? -7.883 4.356 -5.969 1.00 96.94 109 THR A CA 1
ATOM 832 C C . THR A 1 109 ? -6.924 4.443 -7.147 1.00 96.94 109 THR A C 1
ATOM 834 O O . THR A 1 109 ? -5.971 5.224 -7.126 1.00 96.94 109 THR A O 1
ATOM 837 N N . ASN A 1 110 ? -7.160 3.658 -8.198 1.00 96.19 110 ASN A N 1
ATOM 838 C CA . ASN A 1 110 ? -6.343 3.675 -9.403 1.00 96.19 110 ASN A CA 1
ATOM 839 C C . ASN A 1 110 ? -6.443 5.011 -10.137 1.00 96.19 110 ASN A C 1
ATOM 841 O O . ASN A 1 110 ? -5.437 5.478 -10.673 1.00 96.19 110 ASN A O 1
ATOM 845 N N . GLU A 1 111 ? -7.611 5.651 -10.134 1.00 95.38 111 GLU A N 1
ATOM 846 C CA . GLU A 1 111 ? -7.770 7.007 -10.651 1.00 95.38 111 GLU A CA 1
ATOM 847 C C . GLU A 1 111 ? -6.944 8.021 -9.850 1.00 95.38 111 GLU A C 1
ATOM 849 O O . GLU A 1 111 ? -6.108 8.719 -10.432 1.00 95.38 111 GLU A O 1
ATOM 854 N N . ALA A 1 112 ? -7.074 8.029 -8.519 1.00 95.50 112 ALA A N 1
ATOM 855 C CA . ALA A 1 112 ? -6.271 8.892 -7.651 1.00 95.50 112 ALA A CA 1
ATOM 856 C C . ALA A 1 112 ? -4.761 8.634 -7.814 1.00 95.50 112 ALA A C 1
ATOM 858 O O . ALA A 1 112 ? -3.963 9.571 -7.855 1.00 95.50 112 ALA A O 1
ATOM 859 N N . ARG A 1 113 ? -4.356 7.367 -7.974 1.00 95.50 113 ARG A N 1
ATOM 860 C CA . ARG A 1 113 ? -2.959 6.969 -8.192 1.00 95.50 113 ARG A CA 1
ATOM 861 C C . ARG A 1 113 ? -2.419 7.466 -9.531 1.00 95.50 113 ARG A C 1
ATOM 863 O O . ARG A 1 113 ? -1.289 7.949 -9.567 1.00 95.50 113 ARG A O 1
ATOM 870 N N . ARG A 1 114 ? -3.210 7.378 -10.609 1.00 94.50 114 ARG A N 1
ATOM 871 C CA . ARG A 1 114 ? -2.851 7.929 -11.928 1.00 94.50 114 ARG A CA 1
ATOM 872 C C . ARG A 1 114 ? -2.673 9.444 -11.870 1.00 94.50 114 ARG A C 1
ATOM 874 O O . ARG A 1 114 ? -1.739 9.952 -12.477 1.00 94.50 114 ARG A O 1
ATOM 881 N N . ALA A 1 115 ? -3.521 10.145 -11.119 1.00 94.25 115 ALA A N 1
ATOM 882 C CA . ALA A 1 115 ? -3.383 11.584 -10.912 1.00 94.25 115 ALA A CA 1
ATOM 883 C C . ALA A 1 115 ? -2.156 11.940 -10.049 1.00 94.25 115 ALA A C 1
ATOM 885 O O . ALA A 1 115 ? -1.454 12.901 -10.347 1.00 94.25 115 ALA A O 1
ATOM 886 N N . LEU A 1 116 ? -1.868 11.155 -9.003 1.00 94.94 116 LEU A N 1
ATOM 887 C CA . LEU A 1 116 ? -0.735 11.381 -8.097 1.00 94.94 116 LEU A CA 1
ATOM 888 C C . LEU A 1 116 ? 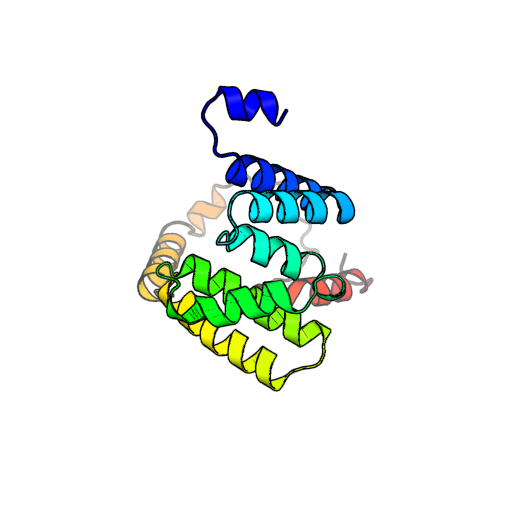0.621 11.133 -8.771 1.00 94.94 116 LEU A C 1
ATOM 890 O O . LEU A 1 116 ? 1.587 11.846 -8.506 1.00 94.94 116 LEU A O 1
ATOM 894 N N . ARG A 1 117 ? 0.716 10.085 -9.594 1.00 90.62 117 ARG A N 1
ATOM 895 C CA . ARG A 1 117 ? 1.927 9.719 -10.337 1.00 90.62 117 ARG A CA 1
ATOM 896 C C . ARG A 1 117 ? 1.568 9.426 -11.792 1.00 90.62 117 ARG A C 1
ATOM 898 O O . ARG A 1 117 ? 1.440 8.253 -12.158 1.00 90.62 117 ARG A O 1
ATOM 905 N N . PRO A 1 118 ? 1.391 10.471 -12.615 1.00 90.25 118 PRO A N 1
ATOM 906 C CA . PRO A 1 118 ? 1.074 10.287 -14.018 1.00 90.25 118 PRO A CA 1
ATOM 907 C C . PRO A 1 118 ? 2.227 9.580 -14.727 1.00 90.25 118 PRO A C 1
ATOM 909 O O . PRO A 1 118 ? 3.402 9.880 -14.512 1.00 90.25 118 PRO A O 1
ATOM 912 N N . PHE A 1 119 ? 1.879 8.623 -15.580 1.00 88.94 119 PHE A N 1
ATOM 913 C CA . PHE A 1 119 ? 2.845 7.998 -16.467 1.00 88.94 119 PHE A CA 1
ATOM 914 C C . PHE A 1 119 ? 3.136 8.938 -17.637 1.00 88.94 119 PHE A C 1
ATOM 916 O O . PHE A 1 119 ? 2.244 9.237 -18.431 1.00 88.94 119 PHE A O 1
ATOM 923 N N . ASP A 1 120 ? 4.390 9.367 -17.758 1.00 90.31 120 ASP A N 1
ATOM 924 C CA . ASP A 1 120 ? 4.859 10.168 -18.883 1.00 90.31 120 ASP A CA 1
ATOM 925 C C . ASP A 1 120 ? 5.707 9.314 -19.833 1.00 90.31 120 ASP A C 1
ATOM 927 O O . ASP A 1 120 ? 6.867 8.978 -19.569 1.00 90.31 120 ASP A O 1
ATOM 931 N N . ARG A 1 121 ? 5.107 8.988 -20.981 1.00 91.25 121 ARG A N 1
ATOM 932 C CA . ARG A 1 121 ? 5.769 8.259 -22.065 1.00 91.25 121 ARG A CA 1
ATOM 933 C C . ARG A 1 121 ? 6.944 9.043 -22.654 1.00 91.25 121 ARG A C 1
ATOM 935 O O . ARG A 1 121 ? 7.926 8.425 -23.048 1.00 91.25 121 ARG A O 1
ATOM 942 N N . GLY A 1 122 ? 6.847 10.369 -22.735 1.00 94.38 122 GLY A N 1
ATOM 943 C CA . GLY A 1 122 ? 7.904 11.228 -23.266 1.00 94.38 122 GLY A CA 1
ATOM 944 C C . GLY A 1 122 ? 9.142 11.186 -22.380 1.00 94.38 122 GLY A C 1
ATOM 945 O O . GLY A 1 122 ? 10.236 10.927 -22.877 1.00 94.38 122 GLY A O 1
ATOM 946 N N . THR A 1 123 ? 8.952 11.325 -21.065 1.00 92.06 123 THR A N 1
ATOM 947 C CA . THR A 1 123 ? 10.028 11.144 -20.082 1.00 92.06 123 THR A CA 1
ATOM 948 C C . THR A 1 123 ? 10.666 9.760 -20.220 1.00 92.06 123 THR A C 1
ATOM 950 O O . THR A 1 123 ? 11.881 9.678 -20.379 1.00 92.06 123 THR A O 1
ATOM 953 N N . LEU A 1 124 ? 9.874 8.676 -20.233 1.00 92.31 124 LEU A N 1
ATOM 954 C CA . LEU A 1 124 ? 10.400 7.310 -20.398 1.00 92.31 124 LEU A CA 1
ATOM 955 C C . LEU A 1 124 ? 11.223 7.146 -21.686 1.00 92.31 124 LEU A C 1
ATOM 957 O O . LEU A 1 124 ? 12.321 6.595 -21.650 1.00 92.31 124 LEU A O 1
ATOM 961 N N . ASN A 1 125 ? 10.718 7.649 -22.813 1.00 95.62 125 ASN A N 1
ATOM 962 C CA . ASN A 1 125 ? 11.434 7.602 -24.085 1.00 95.62 125 ASN A CA 1
ATOM 963 C C . ASN A 1 125 ? 12.743 8.399 -24.033 1.00 95.62 125 ASN A C 1
ATOM 965 O O . ASN A 1 125 ? 13.756 7.917 -24.524 1.00 95.62 125 ASN A O 1
ATOM 969 N N . GLY A 1 126 ? 12.756 9.561 -23.375 1.00 95.94 126 GLY A N 1
ATOM 970 C CA . GLY A 1 126 ? 13.978 10.336 -23.164 1.00 95.94 126 GLY A CA 1
ATOM 971 C C . GLY A 1 126 ? 15.047 9.561 -22.387 1.00 95.94 126 GLY A C 1
ATOM 972 O O . GLY A 1 126 ? 16.220 9.594 -22.760 1.00 95.94 126 GLY A O 1
ATOM 973 N N . TRP A 1 127 ? 14.656 8.802 -21.355 1.00 94.56 127 TRP A N 1
ATOM 974 C CA . TRP A 1 127 ? 15.576 7.892 -20.658 1.00 94.56 127 TRP A CA 1
ATOM 975 C C . TRP A 1 127 ? 16.117 6.809 -21.596 1.00 94.56 127 TRP A C 1
ATOM 977 O O . TRP A 1 127 ? 17.324 6.577 -21.609 1.00 94.56 127 TRP A O 1
ATOM 987 N N . HIS A 1 128 ? 15.264 6.191 -22.421 1.00 94.50 128 HIS A N 1
ATOM 988 C CA . HIS A 1 128 ? 15.703 5.195 -23.405 1.00 94.50 128 HIS A CA 1
ATOM 989 C C . HIS A 1 128 ? 16.675 5.774 -24.440 1.00 94.50 128 HIS A C 1
ATOM 991 O O . HIS A 1 128 ? 17.683 5.137 -24.749 1.00 94.50 128 HIS A O 1
ATOM 997 N N . ASP A 1 129 ? 16.412 6.979 -24.947 1.00 96.44 129 ASP A N 1
ATOM 998 C CA . ASP A 1 129 ? 17.278 7.653 -25.915 1.00 96.44 129 ASP A CA 1
ATOM 999 C C . ASP A 1 129 ? 18.651 7.971 -25.307 1.00 96.44 129 ASP A C 1
ATOM 1001 O O . ASP A 1 129 ? 19.683 7.741 -25.944 1.00 96.44 129 ASP A O 1
ATOM 1005 N N . LEU A 1 130 ? 18.685 8.433 -24.051 1.00 95.38 130 LEU A N 1
ATOM 1006 C CA . LEU A 1 130 ? 19.928 8.638 -23.305 1.00 95.38 130 LEU A CA 1
ATOM 1007 C C . LEU A 1 130 ? 20.688 7.322 -23.113 1.00 95.38 130 LEU A C 1
ATOM 1009 O O . LEU A 1 130 ? 21.872 7.253 -23.445 1.00 95.38 130 LEU A O 1
ATOM 1013 N N . THR A 1 131 ? 20.022 6.265 -22.641 1.00 93.38 131 THR A N 1
ATOM 1014 C CA . THR A 1 131 ? 20.639 4.939 -22.490 1.00 93.38 131 THR A CA 1
ATOM 1015 C C . THR A 1 131 ? 21.210 4.451 -23.819 1.00 93.38 131 THR A C 1
ATOM 1017 O O . THR A 1 131 ? 22.370 4.058 -23.869 1.00 93.38 131 THR A O 1
ATOM 1020 N N . ARG A 1 132 ? 20.460 4.553 -24.922 1.00 92.31 132 ARG A N 1
ATOM 1021 C CA . ARG A 1 132 ? 20.928 4.153 -26.258 1.00 92.31 132 ARG A CA 1
ATOM 1022 C C . ARG A 1 132 ? 22.145 4.959 -26.717 1.00 92.31 132 ARG A C 1
ATOM 1024 O O . ARG A 1 132 ? 23.022 4.412 -27.382 1.00 92.31 132 ARG A O 1
ATOM 1031 N N . ARG A 1 133 ? 22.199 6.251 -26.388 1.00 94.62 133 ARG A N 1
ATOM 1032 C CA . ARG A 1 133 ? 23.302 7.139 -26.772 1.00 94.62 133 ARG A CA 1
ATOM 1033 C C . ARG A 1 133 ? 24.608 6.812 -26.047 1.00 94.62 133 ARG A C 1
ATOM 1035 O O . ARG A 1 133 ? 25.667 6.964 -26.649 1.00 94.62 133 ARG A O 1
ATOM 1042 N N . PHE A 1 134 ? 24.544 6.406 -24.780 1.00 91.50 134 PHE A N 1
ATOM 1043 C CA . PHE A 1 134 ? 25.735 6.225 -23.940 1.00 91.50 134 PHE A CA 1
ATOM 1044 C C . PHE A 1 134 ? 26.131 4.761 -23.722 1.00 91.50 134 PHE A C 1
ATOM 1046 O O . PHE A 1 134 ? 27.322 4.463 -23.682 1.00 91.50 134 PHE A O 1
ATOM 1053 N N . CYS A 1 135 ? 25.174 3.838 -23.630 1.00 90.88 135 CYS A N 1
ATOM 1054 C CA . CYS A 1 135 ? 25.424 2.404 -23.468 1.00 90.88 135 CYS A CA 1
ATOM 1055 C C . CYS A 1 135 ? 25.701 1.746 -24.830 1.00 90.88 135 CYS A C 1
ATOM 1057 O O . CYS A 1 135 ? 24.958 0.883 -25.296 1.00 90.88 135 CYS A O 1
ATOM 1059 N N . THR A 1 136 ? 26.756 2.201 -25.506 1.00 91.44 136 THR A N 1
ATOM 1060 C CA . THR A 1 136 ? 27.200 1.649 -26.792 1.00 91.44 136 THR A CA 1
ATOM 1061 C C . THR A 1 136 ? 28.044 0.393 -26.587 1.00 91.44 136 THR A C 1
ATOM 1063 O O . THR A 1 136 ? 28.605 0.177 -25.513 1.00 91.44 136 THR A O 1
ATOM 1066 N N . PHE A 1 137 ? 28.196 -0.424 -27.635 1.00 86.94 137 PHE A N 1
ATOM 1067 C CA . PHE A 1 137 ? 29.123 -1.563 -27.611 1.00 86.94 137 PHE A CA 1
ATOM 1068 C C . PHE A 1 137 ? 30.543 -1.134 -27.215 1.00 86.94 137 PHE A C 1
ATOM 1070 O O . PHE A 1 137 ? 31.188 -1.786 -26.401 1.00 86.94 137 PHE A O 1
ATOM 1077 N N . GLU A 1 138 ? 31.001 0.007 -27.738 1.00 89.06 138 GLU A N 1
ATOM 1078 C CA . GLU A 1 138 ? 32.293 0.588 -27.381 1.00 89.06 138 GLU A CA 1
ATOM 1079 C C . GLU A 1 138 ? 32.383 0.885 -25.878 1.00 89.06 138 GLU A C 1
ATOM 1081 O O . GLU A 1 138 ? 33.369 0.525 -25.240 1.00 89.06 138 GLU A O 1
ATOM 1086 N N . TRP A 1 139 ? 31.350 1.493 -25.289 1.00 88.19 139 TRP A N 1
ATOM 1087 C CA . TRP A 1 139 ? 31.311 1.742 -23.851 1.00 88.19 139 TRP A CA 1
ATOM 1088 C C . TRP A 1 139 ? 31.348 0.437 -23.039 1.00 88.19 139 TRP A C 1
ATOM 1090 O O . TRP A 1 139 ? 32.162 0.329 -22.124 1.00 88.19 139 TRP A O 1
ATOM 1100 N N . TYR A 1 140 ? 30.557 -0.576 -23.416 1.00 83.50 140 TYR A N 1
ATOM 1101 C CA . TYR A 1 140 ? 30.576 -1.894 -22.764 1.00 83.50 140 TYR A CA 1
ATOM 1102 C C . TYR A 1 140 ? 31.939 -2.585 -22.870 1.00 83.50 140 TYR A C 1
ATOM 1104 O O . TYR A 1 140 ? 32.390 -3.180 -21.897 1.00 83.50 140 TYR A O 1
ATOM 1112 N N . SER A 1 141 ? 32.628 -2.464 -24.009 1.00 82.88 141 SER A N 1
ATOM 1113 C CA . SER A 1 141 ? 33.948 -3.078 -24.225 1.00 82.88 141 SER A CA 1
ATOM 1114 C C . SER A 1 141 ? 35.049 -2.528 -23.309 1.00 82.88 141 SER A C 1
ATOM 1116 O O . SER A 1 141 ? 36.082 -3.166 -23.133 1.00 82.88 141 SER A O 1
ATOM 1118 N N . ARG A 1 142 ? 34.827 -1.352 -22.704 1.00 85.69 142 ARG A N 1
ATOM 1119 C CA . ARG A 1 142 ? 35.737 -0.724 -21.733 1.00 85.69 142 ARG A CA 1
ATOM 1120 C C . ARG A 1 142 ? 35.474 -1.165 -20.291 1.00 85.69 142 ARG A C 1
ATOM 1122 O O . ARG A 1 142 ? 36.257 -0.817 -19.409 1.00 85.69 142 ARG A O 1
ATOM 1129 N N . LEU A 1 143 ? 34.374 -1.872 -20.028 1.00 82.75 143 LEU A N 1
ATOM 1130 C CA . LEU A 1 143 ? 34.090 -2.413 -18.703 1.00 82.75 143 LEU A CA 1
ATOM 1131 C C . LEU A 1 143 ? 34.997 -3.618 -18.455 1.00 82.75 143 LEU A C 1
ATOM 1133 O O . LEU A 1 143 ? 35.046 -4.546 -19.259 1.00 82.75 143 LEU A O 1
ATOM 1137 N N . VAL A 1 144 ? 35.692 -3.619 -17.318 1.00 75.75 144 VAL A N 1
ATOM 1138 C CA . VAL A 1 144 ? 36.386 -4.815 -16.836 1.00 75.75 144 VAL A CA 1
ATOM 1139 C C . VAL A 1 144 ? 35.317 -5.754 -16.296 1.00 75.75 144 VAL A C 1
ATOM 1141 O O . VAL A 1 144 ? 34.815 -5.573 -15.187 1.00 75.75 144 VAL A O 1
ATOM 1144 N N . LEU A 1 145 ? 34.917 -6.712 -17.121 1.00 69.25 145 LEU A N 1
ATOM 1145 C CA . LEU A 1 145 ? 34.051 -7.800 -16.699 1.00 69.25 145 LEU A CA 1
ATOM 1146 C C . LEU A 1 145 ? 34.919 -8.898 -16.062 1.00 69.25 145 LEU A C 1
ATOM 1148 O O . LEU A 1 145 ? 36.079 -9.049 -16.455 1.00 69.25 145 LEU A O 1
ATOM 1152 N N . PRO A 1 146 ? 34.398 -9.648 -15.074 1.00 71.62 146 PRO A N 1
ATOM 1153 C CA . PRO A 1 146 ? 35.037 -10.890 -14.649 1.00 71.62 146 PRO A CA 1
ATOM 1154 C C . PRO A 1 146 ? 35.246 -11.811 -15.858 1.00 71.62 146 PRO A C 1
ATOM 1156 O O . PRO A 1 146 ? 34.557 -11.644 -16.870 1.00 71.62 146 PRO A O 1
ATOM 1159 N N . ASP A 1 147 ? 36.201 -12.744 -15.751 1.00 71.81 147 ASP A N 1
ATOM 1160 C CA . ASP A 1 147 ? 36.540 -13.683 -16.825 1.00 71.81 147 ASP A CA 1
ATOM 1161 C C . ASP A 1 147 ? 35.273 -14.191 -17.513 1.00 71.81 147 ASP A C 1
ATOM 1163 O O . ASP A 1 147 ? 34.295 -14.552 -16.847 1.00 71.81 147 ASP A O 1
ATOM 1167 N N . ALA A 1 148 ? 35.280 -14.151 -18.848 1.00 66.00 148 ALA A N 1
ATOM 1168 C CA . ALA A 1 148 ? 34.135 -14.563 -19.639 1.00 66.00 148 ALA A CA 1
ATOM 1169 C C . ALA A 1 148 ? 33.664 -15.937 -19.154 1.00 66.00 148 ALA A C 1
ATOM 1171 O O . ALA A 1 148 ? 34.465 -16.869 -19.027 1.00 66.00 148 ALA A O 1
ATOM 1172 N N . LEU A 1 149 ? 32.364 -16.048 -18.865 1.00 65.62 149 LEU A N 1
ATOM 1173 C CA . LEU A 1 149 ? 31.750 -17.344 -18.612 1.00 65.62 149 LEU A CA 1
ATOM 1174 C C . LEU A 1 149 ? 32.124 -18.286 -19.771 1.00 65.62 149 LEU A C 1
ATOM 1176 O O . LEU A 1 149 ? 32.232 -17.817 -20.910 1.00 65.62 149 LEU A O 1
ATOM 1180 N N . PRO A 1 150 ? 32.340 -19.587 -19.508 1.00 72.12 150 PRO A N 1
ATOM 1181 C CA . PRO A 1 150 ? 32.629 -20.553 -20.562 1.00 72.12 150 PRO A CA 1
ATOM 1182 C C . PRO A 1 150 ? 31.629 -20.407 -21.716 1.00 72.12 150 PRO A C 1
ATOM 1184 O O . PRO A 1 150 ? 30.446 -20.188 -21.462 1.00 72.12 150 PRO A O 1
ATOM 1187 N N . GLU A 1 151 ? 32.064 -20.579 -22.971 1.00 67.88 151 GLU A N 1
ATOM 1188 C CA . GLU A 1 151 ? 31.184 -20.486 -24.158 1.00 67.88 151 GLU A CA 1
ATOM 1189 C C . GLU A 1 151 ? 29.945 -21.401 -24.075 1.00 67.88 151 GLU A C 1
ATOM 1191 O O . GLU A 1 151 ? 28.959 -21.188 -24.776 1.00 67.88 151 GLU A O 1
ATOM 1196 N N . SER A 1 152 ? 29.973 -22.406 -23.194 1.00 72.62 152 SER A N 1
ATOM 1197 C CA . SER A 1 152 ? 28.850 -23.291 -22.894 1.00 72.62 152 SER A CA 1
ATOM 1198 C C . SER A 1 152 ? 27.701 -22.633 -22.116 1.00 72.62 152 SER A C 1
ATOM 1200 O O . SER A 1 152 ? 26.662 -23.269 -21.955 1.00 72.62 152 SER A O 1
ATOM 1202 N N . VAL A 1 153 ? 27.857 -21.405 -21.607 1.00 70.69 153 VAL A N 1
ATOM 1203 C CA . VAL A 1 153 ? 26.814 -20.701 -20.844 1.00 70.69 153 VAL A CA 1
ATOM 1204 C C . VAL A 1 153 ? 25.975 -19.823 -21.774 1.00 70.69 153 VAL A C 1
ATOM 1206 O O . VAL A 1 153 ? 26.420 -18.775 -22.239 1.00 70.69 153 VAL A O 1
ATOM 1209 N N . ALA A 1 154 ? 24.727 -20.231 -22.015 1.00 76.81 154 ALA A N 1
ATOM 1210 C CA . ALA A 1 154 ? 23.753 -19.460 -22.785 1.00 76.81 154 ALA A CA 1
ATOM 1211 C C . ALA A 1 154 ? 22.863 -18.618 -21.844 1.00 76.81 154 ALA A C 1
ATOM 1213 O O . ALA A 1 154 ? 22.041 -19.188 -21.123 1.00 76.81 154 ALA A O 1
ATOM 1214 N N . PRO A 1 155 ? 22.983 -17.275 -21.824 1.00 75.94 155 PRO A N 1
ATOM 1215 C CA . PRO A 1 155 ? 22.169 -16.445 -20.942 1.00 75.94 155 PRO A CA 1
ATOM 1216 C C . PRO A 1 155 ? 20.700 -16.431 -21.387 1.00 75.94 155 PRO A C 1
ATOM 1218 O O . PRO A 1 155 ? 20.392 -16.207 -22.558 1.00 75.94 155 PRO A O 1
ATOM 1221 N N . ILE A 1 156 ? 19.783 -16.605 -20.432 1.00 77.56 156 ILE A N 1
ATOM 1222 C CA . ILE A 1 156 ? 18.335 -16.490 -20.647 1.00 77.56 156 ILE A CA 1
ATOM 1223 C C . ILE A 1 156 ? 17.860 -15.149 -20.082 1.00 77.56 156 ILE A C 1
ATOM 1225 O O . ILE A 1 156 ? 18.044 -14.859 -18.902 1.00 77.56 156 ILE A O 1
ATOM 1229 N N . LEU A 1 157 ? 17.218 -14.331 -20.920 1.00 79.69 157 LEU A N 1
ATOM 1230 C CA . LEU A 1 157 ? 16.609 -13.065 -20.506 1.00 79.69 157 LEU A CA 1
ATOM 1231 C C . LEU A 1 157 ? 15.095 -13.246 -20.366 1.00 79.69 157 LEU A C 1
ATOM 1233 O O . LEU A 1 157 ? 14.388 -13.441 -21.353 1.00 79.69 157 LEU A O 1
ATOM 1237 N N . ILE A 1 158 ? 14.591 -13.154 -19.137 1.00 75.19 158 ILE A N 1
ATOM 1238 C CA . ILE A 1 158 ? 13.158 -13.233 -18.839 1.00 75.19 158 ILE A CA 1
ATOM 1239 C C . ILE A 1 158 ? 12.603 -11.809 -18.803 1.00 75.19 158 ILE A C 1
ATOM 1241 O O . ILE A 1 158 ? 12.950 -11.019 -17.927 1.00 75.19 158 ILE A O 1
ATOM 1245 N N . CYS A 1 159 ? 11.725 -11.472 -19.746 1.00 76.12 159 CYS A N 1
ATOM 1246 C CA . CYS A 1 159 ? 11.017 -10.195 -19.746 1.00 76.12 159 CYS A CA 1
ATOM 1247 C C . CYS A 1 159 ? 9.591 -10.395 -19.226 1.00 76.12 159 CYS A C 1
ATOM 1249 O O . CYS A 1 159 ? 8.856 -11.247 -19.722 1.00 76.12 159 CYS A O 1
ATOM 1251 N N . GLY A 1 160 ? 9.184 -9.605 -18.236 1.00 69.31 160 GLY A N 1
ATOM 1252 C CA . GLY A 1 160 ? 7.848 -9.677 -17.657 1.00 69.31 160 GLY A CA 1
ATOM 1253 C C . GLY A 1 160 ? 7.391 -8.329 -17.122 1.00 69.31 160 GLY A C 1
ATOM 1254 O O . GLY A 1 160 ? 8.190 -7.416 -16.919 1.00 69.31 160 GLY A O 1
ATOM 1255 N N . MET A 1 161 ? 6.086 -8.203 -16.879 1.00 63.22 161 MET A N 1
ATOM 1256 C CA . MET A 1 161 ? 5.561 -7.027 -16.190 1.00 63.22 161 MET A CA 1
ATOM 1257 C C . MET A 1 161 ? 6.103 -6.983 -14.754 1.00 63.22 161 MET A C 1
ATOM 1259 O O . MET A 1 161 ? 6.156 -8.027 -14.089 1.00 63.22 161 MET A O 1
ATOM 1263 N N . PRO A 1 162 ? 6.454 -5.794 -14.235 1.00 53.81 162 PRO A N 1
ATOM 1264 C CA . PRO A 1 162 ? 6.787 -5.658 -12.830 1.00 53.81 162 PRO A CA 1
ATOM 1265 C C . PRO A 1 162 ? 5.568 -6.111 -12.018 1.00 53.81 162 PRO A C 1
ATOM 1267 O O . PRO A 1 162 ? 4.491 -5.545 -12.186 1.00 53.81 162 PRO A O 1
ATOM 1270 N N . ARG A 1 163 ? 5.762 -7.102 -11.130 1.00 57.28 163 ARG A N 1
ATOM 1271 C CA . ARG A 1 163 ? 4.833 -7.579 -10.074 1.00 57.28 163 ARG A CA 1
ATOM 1272 C C . ARG A 1 163 ? 4.035 -8.884 -10.267 1.00 57.28 163 ARG A C 1
ATOM 1274 O O . ARG A 1 163 ? 3.231 -9.146 -9.379 1.00 57.28 163 ARG A O 1
ATOM 1281 N N . SER A 1 164 ? 4.222 -9.741 -11.281 1.00 54.59 164 SER A N 1
ATOM 1282 C CA . SER A 1 164 ? 3.595 -11.098 -11.210 1.00 54.59 164 SER A CA 1
ATOM 1283 C C . SER A 1 164 ? 4.199 -12.243 -12.034 1.00 54.59 164 SER A C 1
ATOM 1285 O O . SER A 1 164 ? 3.736 -13.368 -11.899 1.00 54.59 164 SER A O 1
ATOM 1287 N N . GLY A 1 165 ? 5.220 -12.019 -12.864 1.00 55.44 165 GLY A N 1
ATOM 1288 C CA . GLY A 1 165 ? 5.723 -13.087 -13.744 1.00 55.44 165 GLY A CA 1
ATOM 1289 C C . GLY A 1 165 ? 7.028 -13.741 -13.303 1.00 55.44 165 GLY A C 1
ATOM 1290 O O . GLY A 1 165 ? 7.204 -14.940 -13.488 1.00 55.44 165 GLY A O 1
ATOM 1291 N N . THR A 1 166 ? 7.962 -12.968 -12.746 1.00 62.12 166 THR A N 1
ATOM 1292 C CA . THR A 1 166 ? 9.359 -13.415 -12.707 1.00 62.12 166 THR A CA 1
ATOM 1293 C C . THR A 1 166 ? 9.611 -14.442 -11.616 1.00 62.12 166 THR A C 1
ATOM 1295 O O . THR A 1 166 ? 10.202 -15.459 -11.920 1.00 62.12 166 THR A O 1
ATOM 1298 N N . THR A 1 167 ? 9.061 -14.289 -10.407 1.00 68.00 167 THR A N 1
ATOM 1299 C CA . THR A 1 167 ? 9.297 -15.250 -9.312 1.00 68.00 167 THR A CA 1
ATOM 1300 C C . THR A 1 167 ? 8.818 -16.665 -9.637 1.00 68.00 167 THR A C 1
ATOM 1302 O O . THR A 1 167 ? 9.531 -17.621 -9.362 1.00 68.00 167 THR A O 1
ATOM 1305 N N . LEU A 1 168 ? 7.639 -16.824 -10.251 1.00 71.38 168 LEU A N 1
ATOM 1306 C CA . LEU A 1 168 ? 7.141 -18.150 -10.634 1.00 71.38 168 LEU A CA 1
ATOM 1307 C C . LEU A 1 168 ? 7.976 -18.757 -11.771 1.00 71.38 168 LEU A C 1
ATOM 1309 O O . LEU A 1 168 ? 8.277 -19.948 -11.745 1.00 71.38 168 LEU A O 1
ATOM 1313 N N . ILE A 1 169 ? 8.367 -17.947 -12.759 1.00 75.00 169 ILE A N 1
ATOM 1314 C CA . ILE A 1 169 ? 9.207 -18.402 -13.876 1.00 75.00 169 ILE A CA 1
ATOM 1315 C C . ILE A 1 169 ? 10.620 -18.744 -13.380 1.00 75.00 169 ILE A C 1
ATOM 1317 O O . ILE A 1 169 ? 11.154 -19.780 -13.754 1.00 75.00 169 ILE A O 1
ATOM 1321 N N . GLU A 1 170 ? 11.198 -17.935 -12.495 1.00 73.44 170 GLU A N 1
ATOM 1322 C CA . GLU A 1 170 ? 12.479 -18.183 -11.826 1.00 73.44 170 GLU A CA 1
ATOM 1323 C C . GLU A 1 170 ? 12.425 -19.476 -11.006 1.00 73.44 170 GLU A C 1
ATOM 1325 O O . GLU A 1 170 ? 13.309 -20.316 -11.141 1.00 73.44 170 GLU A O 1
ATOM 1330 N N . GLN A 1 171 ? 11.363 -19.688 -10.219 1.00 76.25 171 GLN A N 1
ATOM 1331 C CA . GLN A 1 171 ? 11.145 -20.937 -9.478 1.00 76.25 171 GLN A CA 1
ATOM 1332 C C . GLN A 1 171 ? 11.009 -22.147 -10.408 1.00 76.25 171 GLN A C 1
ATOM 1334 O O . GLN A 1 171 ? 11.541 -23.212 -10.111 1.00 76.25 17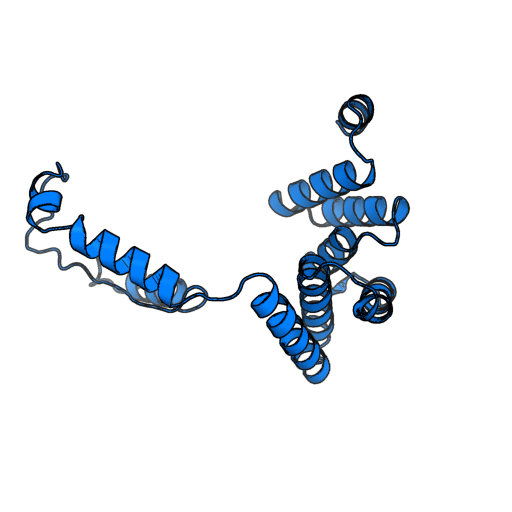1 GLN A O 1
ATOM 1339 N N . THR A 1 172 ? 10.318 -21.986 -11.539 1.00 76.50 172 THR A N 1
ATOM 1340 C CA . THR A 1 172 ? 10.151 -23.053 -12.536 1.00 76.50 172 THR A CA 1
ATOM 1341 C C . THR A 1 172 ? 11.484 -23.398 -13.200 1.00 76.50 172 THR A C 1
ATOM 1343 O O . THR A 1 172 ? 11.804 -24.572 -13.350 1.00 76.50 172 THR A O 1
ATOM 1346 N N . LEU A 1 173 ? 12.287 -22.393 -13.561 1.00 78.12 173 LEU A N 1
ATOM 1347 C CA . LEU A 1 173 ? 13.608 -22.589 -14.162 1.00 78.12 173 LEU A CA 1
ATOM 1348 C C . LEU A 1 173 ? 14.610 -23.185 -13.171 1.00 78.12 173 LEU A C 1
ATOM 1350 O O . LEU A 1 173 ? 15.356 -24.076 -13.554 1.00 78.12 173 LEU A O 1
ATOM 1354 N N . ALA A 1 174 ? 14.585 -22.768 -11.903 1.00 75.12 174 ALA A N 1
ATOM 1355 C CA . ALA A 1 174 ? 15.434 -23.336 -10.853 1.00 75.12 174 ALA A CA 1
ATOM 1356 C C . ALA A 1 174 ? 15.129 -24.818 -10.563 1.00 75.12 174 ALA A C 1
ATOM 1358 O O . ALA A 1 174 ? 15.973 -25.525 -10.019 1.00 75.12 174 ALA A O 1
ATOM 1359 N N . ALA A 1 175 ? 13.931 -25.293 -10.915 1.00 77.62 175 ALA A N 1
ATOM 1360 C CA . ALA A 1 175 ? 13.552 -26.700 -10.814 1.00 77.62 175 ALA A CA 1
ATOM 1361 C C . ALA A 1 175 ? 13.945 -27.533 -12.052 1.00 77.62 175 ALA A C 1
ATOM 1363 O O . ALA A 1 175 ? 13.821 -28.757 -12.020 1.00 77.62 175 ALA A O 1
ATOM 1364 N N . CYS A 1 176 ? 14.407 -26.906 -13.140 1.00 76.62 176 CYS A N 1
ATOM 1365 C CA . CYS A 1 176 ? 14.882 -27.609 -14.329 1.00 76.62 176 CYS A CA 1
ATOM 1366 C C . CYS A 1 176 ? 16.369 -27.956 -14.191 1.00 76.62 176 CYS A C 1
ATOM 1368 O O . CYS A 1 176 ? 17.221 -27.078 -14.265 1.00 76.62 176 CYS A O 1
ATOM 1370 N N . GLU A 1 177 ? 16.697 -29.247 -14.108 1.00 71.00 177 GLU A N 1
ATOM 1371 C CA . GLU A 1 177 ? 18.085 -29.738 -13.989 1.00 71.00 177 GLU A CA 1
ATOM 1372 C C . GLU A 1 177 ? 18.996 -29.336 -15.165 1.00 71.00 177 GLU A C 1
ATOM 1374 O O . GLU A 1 177 ? 20.216 -29.325 -15.031 1.00 71.00 177 GLU A O 1
ATOM 1379 N N . SER A 1 178 ? 18.418 -28.995 -16.322 1.00 71.94 178 SER A N 1
ATOM 1380 C CA . SER A 1 178 ? 19.149 -28.534 -17.509 1.00 71.94 178 SER A CA 1
ATOM 1381 C C . SER A 1 178 ? 19.482 -27.036 -17.500 1.00 71.94 178 SER A C 1
ATOM 1383 O O . SER A 1 178 ? 20.073 -26.548 -18.461 1.00 71.94 178 SER A O 1
ATOM 1385 N N . VAL A 1 179 ? 19.041 -26.293 -16.480 1.00 63.62 179 VAL A N 1
ATOM 1386 C CA . VAL A 1 179 ? 19.294 -24.859 -16.303 1.00 63.62 179 VAL A CA 1
ATOM 1387 C C . VAL A 1 179 ? 20.180 -24.702 -15.063 1.00 63.62 179 VAL A C 1
ATOM 1389 O O . VAL A 1 179 ? 19.684 -24.620 -13.944 1.00 63.62 179 VAL A O 1
ATOM 1392 N N . THR A 1 180 ? 21.497 -24.710 -15.271 1.00 59.12 180 THR A N 1
ATOM 1393 C CA . THR A 1 180 ? 22.538 -24.548 -14.235 1.00 59.12 180 THR A CA 1
ATOM 1394 C C . THR A 1 180 ? 23.395 -23.328 -14.493 1.00 59.12 180 THR A C 1
ATOM 1396 O O . THR A 1 180 ? 23.798 -23.164 -15.668 1.00 59.12 180 THR A O 1
#

pLDDT: mean 87.12, std 11.96, range [53.81, 98.31]

Secondary structure (DSSP, 8-state):
-HHHHHTTT--HHHHHHHHHHHHHHTT-HHHHHHHHHHHHHH-TT-HHHHHHHHHHHTTTS-HHHHHHHHHHGGG---HHHHHHHHHHHHHHHHTTT-HHHHHHHHHHHHHHHHHHS---HHHHHHHHHHHHHHS-HHHHHTS--SSPPPTT---------TTTSHHHHHHHHHT-TT--

Radius of gyration: 23.24 Å; chains: 1; bounding box: 55×48×53 Å

Foldseek 3Di:
DLVVCVVVVDDNLVSLLVQLVVCVVVVNLVSNLVSLVSSCVRPVLDLSSLLSNLVSCLPPDDCPSLVSLVVCLVVDPDLVSLLSSLCSNLSNCVVVVVNVSNVVSVVSNVVSVCVVDPDDPVVVVVVVVVCPVQVDPVNVVPDPDPDDDPPPDDDDDDDDDPDDPDVVVVVVLVPDPVRD